Protein AF-A0A834LMM7-F1 (afdb_monomer_lite)

Secondary structure (DSSP, 8-state):
-------------PPPPPPP-SS-EEEEEEETTEEEEEETTS-EEEEETTTTEEEEEPPPTT--S-EEEEEEEETTTTEEEEEEEEE-TTT-EEEEEEEETTTTEEEEEEEEEES-GGGEEEEEE-TTS-EEEEETTTEEEEEETTTTEEEEPPPPTT-----------------------

pLDDT: mean 80.21, std 16.04, range [38.28, 95.44]

Structure (mmCIF, N/CA/C/O backbone):
data_AF-A0A834LMM7-F1
#
_entry.id   AF-A0A834LMM7-F1
#
loop_
_atom_site.group_PDB
_atom_site.id
_atom_site.type_symbol
_atom_site.label_atom_id
_atom_site.label_alt_id
_atom_site.label_comp_id
_atom_site.label_asym_id
_atom_site.label_entity_id
_atom_site.label_seq_id
_atom_site.pdbx_PDB_ins_code
_atom_site.Cartn_x
_atom_site.Cartn_y
_atom_site.Cartn_z
_atom_site.occupancy
_atom_site.B_iso_or_equiv
_atom_site.auth_seq_id
_atom_site.auth_comp_id
_atom_site.auth_asym_id
_atom_site.auth_atom_id
_atom_site.pdbx_PDB_model_num
ATOM 1 N N . MET A 1 1 ? -35.074 39.013 -12.210 1.00 39.84 1 MET A N 1
ATOM 2 C CA . MET A 1 1 ? -33.711 38.512 -11.941 1.00 39.84 1 MET A CA 1
ATOM 3 C C . MET A 1 1 ? -33.667 38.198 -10.454 1.00 39.84 1 MET A C 1
ATOM 5 O O . MET A 1 1 ? -33.622 39.129 -9.665 1.00 39.84 1 MET A O 1
ATOM 9 N N . TYR A 1 2 ? -33.862 36.936 -10.068 1.00 40.94 2 TYR A N 1
ATOM 10 C CA . TYR A 1 2 ? -33.846 36.527 -8.660 1.00 40.94 2 TYR A CA 1
ATOM 11 C C . TYR A 1 2 ? -32.436 36.031 -8.327 1.00 40.94 2 TYR A C 1
ATOM 13 O O . TYR A 1 2 ? -31.978 35.062 -8.929 1.00 40.94 2 TYR A O 1
ATOM 21 N N . SER A 1 3 ? -31.742 36.736 -7.430 1.00 46.81 3 SER A N 1
ATOM 22 C CA . SER A 1 3 ? -30.520 36.245 -6.786 1.00 46.81 3 SER A CA 1
ATOM 23 C C . SER A 1 3 ? -30.935 35.177 -5.784 1.00 46.81 3 SER A C 1
ATOM 25 O O . SER A 1 3 ? -31.739 35.458 -4.897 1.00 46.81 3 SER A O 1
ATOM 27 N N . VAL A 1 4 ? -30.449 33.949 -5.951 1.00 50.62 4 VAL A N 1
ATOM 28 C CA . VAL A 1 4 ? -30.522 32.943 -4.892 1.00 50.62 4 VAL A CA 1
ATOM 29 C C . VAL A 1 4 ? -29.265 33.135 -4.059 1.00 50.62 4 VAL A C 1
ATOM 31 O O . VAL A 1 4 ? -28.177 32.736 -4.473 1.00 50.62 4 VAL A O 1
ATOM 34 N N . ASP A 1 5 ? -29.412 33.791 -2.913 1.00 48.56 5 ASP A N 1
ATOM 35 C CA . ASP A 1 5 ? -28.312 33.982 -1.977 1.00 48.56 5 ASP A CA 1
ATOM 36 C C . ASP A 1 5 ? -27.988 32.632 -1.329 1.00 48.56 5 ASP A C 1
ATOM 38 O O . ASP A 1 5 ? -28.711 32.125 -0.471 1.00 48.56 5 ASP A O 1
ATOM 42 N N . TYR A 1 6 ? -26.904 32.007 -1.785 1.00 47.69 6 TYR A N 1
ATOM 43 C CA . TYR A 1 6 ? -26.379 30.788 -1.186 1.00 47.69 6 TYR A CA 1
ATOM 44 C C . TYR A 1 6 ? -25.724 31.142 0.156 1.00 47.69 6 TYR A C 1
ATOM 46 O O . TYR A 1 6 ? -24.563 31.549 0.209 1.00 47.69 6 TYR A O 1
ATOM 54 N N . GLN A 1 7 ? -26.469 31.016 1.254 1.00 50.31 7 GLN A N 1
ATOM 55 C CA . GLN A 1 7 ? -25.890 31.050 2.596 1.00 50.31 7 GLN A CA 1
ATOM 56 C C . GLN A 1 7 ? -25.217 29.703 2.871 1.00 50.31 7 GLN A C 1
ATOM 58 O O . GLN A 1 7 ? -25.883 28.672 2.974 1.00 50.31 7 GLN A O 1
ATOM 63 N N . ALA A 1 8 ? -23.885 29.702 2.975 1.00 56.91 8 ALA A N 1
ATOM 64 C CA . ALA A 1 8 ? -23.157 28.539 3.469 1.00 56.91 8 ALA A CA 1
ATOM 65 C C . ALA A 1 8 ? -23.643 28.224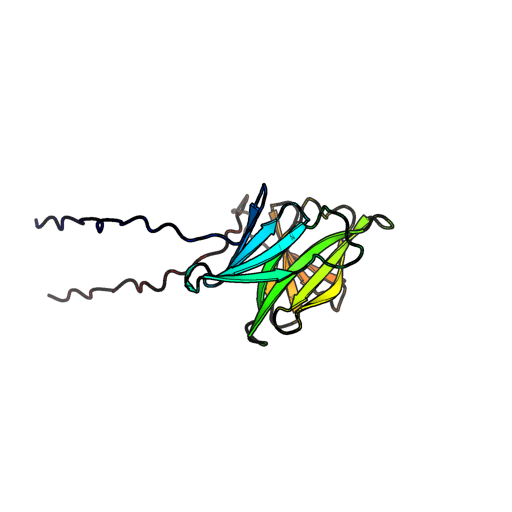 4.900 1.00 56.91 8 ALA A C 1
ATOM 67 O O . ALA A 1 8 ? -23.768 29.154 5.701 1.00 56.91 8 ALA A O 1
ATOM 68 N N . PRO A 1 9 ? -23.955 26.957 5.227 1.00 61.00 9 PRO A N 1
ATOM 69 C CA . PRO A 1 9 ? -24.418 26.604 6.560 1.00 61.00 9 PRO A CA 1
ATOM 70 C C . PRO A 1 9 ? -23.377 26.999 7.607 1.00 61.00 9 PRO A C 1
ATOM 72 O O . PRO A 1 9 ? -22.177 26.860 7.378 1.00 61.00 9 PRO A O 1
ATOM 75 N N . ASP A 1 10 ? -23.854 27.478 8.754 1.00 60.19 10 ASP A N 1
ATOM 76 C CA . ASP A 1 10 ? -23.026 27.854 9.898 1.00 60.19 10 ASP A CA 1
ATOM 77 C C . ASP A 1 10 ? -22.215 26.627 10.352 1.00 60.19 10 ASP A C 1
ATOM 79 O O . ASP A 1 10 ? -22.741 25.665 10.926 1.00 60.19 10 ASP A O 1
ATOM 83 N N . HIS A 1 11 ? -20.941 26.578 9.961 1.00 62.78 11 HIS A N 1
ATOM 84 C CA . HIS A 1 11 ? -20.100 25.406 10.153 1.00 62.78 11 HIS A CA 1
ATOM 85 C C . HIS A 1 11 ? -19.632 25.356 11.608 1.00 62.78 11 HIS A C 1
ATOM 87 O O . HIS A 1 11 ? -18.609 25.932 11.975 1.00 62.78 11 HIS A O 1
ATOM 93 N N . THR A 1 12 ? -20.361 24.622 12.447 1.00 67.19 12 THR A N 1
ATOM 94 C CA . THR A 1 12 ? -19.876 24.279 13.785 1.00 67.19 12 THR A CA 1
ATOM 95 C C . THR A 1 12 ? -18.694 23.311 13.668 1.00 67.19 12 THR A C 1
ATOM 97 O O . THR A 1 12 ? -18.822 22.168 13.224 1.00 67.19 12 THR A O 1
ATOM 100 N N . VAL A 1 13 ? -17.499 23.772 14.045 1.00 68.81 13 VAL A N 1
ATOM 101 C CA . VAL A 1 13 ? -16.292 22.936 14.080 1.00 68.81 13 VAL A CA 1
ATOM 102 C C . VAL A 1 13 ? -16.390 21.999 15.283 1.00 68.81 13 VAL A C 1
ATOM 104 O O . VAL A 1 13 ? -16.283 22.430 16.427 1.00 68.81 13 VAL A O 1
ATOM 107 N N . THR A 1 14 ? -16.604 20.706 15.033 1.00 70.44 14 THR A N 1
ATOM 108 C CA . THR A 1 14 ? -16.554 19.675 16.080 1.00 70.44 14 THR A CA 1
ATOM 109 C C . THR A 1 14 ? -15.188 18.996 16.057 1.00 70.44 14 THR A C 1
ATOM 111 O O . THR A 1 14 ? -14.839 18.336 15.078 1.00 70.44 14 THR A O 1
ATOM 114 N N . GLU A 1 15 ? -14.417 19.117 17.138 1.00 74.12 15 GLU A N 1
ATOM 115 C CA . GLU A 1 15 ? -13.146 18.400 17.273 1.00 74.12 15 GLU A CA 1
ATOM 116 C C . GLU A 1 15 ? -13.376 16.891 17.464 1.00 74.12 15 GLU A C 1
ATOM 118 O O . GLU A 1 15 ? -14.060 16.444 18.391 1.00 74.12 15 GLU A O 1
ATOM 123 N N . LEU A 1 16 ? -12.775 16.078 16.592 1.00 76.00 16 LEU A N 1
ATOM 124 C CA . LEU A 1 16 ? -12.744 14.625 16.737 1.00 76.00 16 LEU A CA 1
ATOM 125 C C . LEU A 1 16 ? -11.479 14.202 17.484 1.00 76.00 16 LEU A C 1
ATOM 127 O O . LEU A 1 16 ? -10.372 14.621 17.151 1.00 76.00 16 LEU A O 1
ATOM 131 N N . LYS A 1 17 ? -11.631 13.308 18.466 1.00 78.25 17 LYS A N 1
ATOM 132 C CA . LYS A 1 17 ? -10.485 12.717 19.166 1.00 78.25 17 LYS A CA 1
ATOM 133 C C . LYS A 1 17 ? -9.751 11.761 18.226 1.00 78.25 17 LYS A C 1
ATOM 135 O O . LYS A 1 17 ? -10.323 10.760 17.787 1.00 78.25 17 LYS A O 1
ATOM 140 N N . SER A 1 18 ? -8.494 12.069 17.928 1.00 76.12 18 SER A N 1
ATOM 141 C CA . SER A 1 18 ? -7.609 11.195 17.161 1.00 76.12 18 SER A CA 1
ATOM 142 C C . SER A 1 18 ? -7.169 9.976 17.990 1.00 76.12 18 SER A C 1
ATOM 144 O O . SER A 1 18 ? -7.239 9.997 19.226 1.00 76.12 18 SER A O 1
ATOM 146 N N . PRO A 1 19 ? -6.710 8.887 17.343 1.00 82.44 19 PRO A N 1
ATOM 147 C CA . PRO A 1 19 ? -6.098 7.770 18.051 1.00 82.44 19 PRO A CA 1
ATOM 148 C C . PRO A 1 19 ? -4.867 8.236 18.851 1.00 82.44 19 PRO A C 1
ATOM 150 O O . PRO A 1 19 ? -4.083 9.028 18.325 1.00 82.44 19 PRO A O 1
ATOM 153 N N . PRO A 1 20 ? -4.632 7.719 20.074 1.00 80.81 20 PRO A N 1
ATOM 154 C CA . PRO A 1 20 ? -3.492 8.127 20.891 1.00 80.81 20 PRO A CA 1
ATOM 155 C C . PRO A 1 20 ? -2.158 7.945 20.153 1.00 80.81 20 PRO A C 1
ATOM 157 O O . PRO A 1 20 ? -1.791 6.822 19.777 1.00 80.81 20 PRO A O 1
ATOM 160 N N . CYS A 1 21 ? -1.431 9.048 19.984 1.00 77.50 21 CYS A N 1
ATOM 161 C CA . CYS A 1 21 ? -0.095 9.128 19.397 1.00 77.50 21 CYS A CA 1
ATOM 162 C C . CYS A 1 21 ? 0.747 10.132 20.200 1.00 77.50 21 CYS A C 1
ATOM 164 O O . CYS A 1 21 ? 0.191 11.046 20.807 1.00 77.50 21 CYS A O 1
ATOM 166 N N . LYS A 1 22 ? 2.069 9.932 20.259 1.00 69.56 22 LYS A N 1
ATOM 167 C CA . LYS A 1 22 ? 2.962 10.750 21.091 1.00 69.56 22 LYS A CA 1
ATOM 168 C C . LYS A 1 22 ? 3.642 11.894 20.338 1.00 69.56 22 LYS A C 1
ATOM 170 O O . LYS A 1 22 ? 3.891 12.907 20.984 1.00 69.56 22 LYS A O 1
ATOM 175 N N . TYR A 1 23 ? 3.941 11.763 19.039 1.00 72.56 23 TYR A N 1
ATOM 176 C CA . TYR A 1 23 ? 4.700 12.798 18.325 1.00 72.56 23 TYR A CA 1
ATOM 177 C C . TYR A 1 23 ? 4.150 13.108 16.931 1.00 72.56 23 TYR A C 1
ATOM 179 O O . TYR A 1 23 ? 3.647 14.210 16.723 1.00 72.56 23 TYR A O 1
ATOM 187 N N . TYR A 1 24 ? 4.225 12.174 15.985 1.00 80.25 24 TYR A N 1
ATOM 188 C CA . TYR A 1 24 ? 3.905 12.425 14.586 1.00 80.25 24 TYR A CA 1
ATOM 189 C C . TYR A 1 24 ? 3.052 11.319 13.955 1.00 80.25 24 TYR A C 1
ATOM 191 O O . TYR A 1 24 ? 3.139 10.122 14.252 1.00 80.25 24 TYR A O 1
ATOM 199 N N . VAL A 1 25 ? 2.146 11.783 13.097 1.00 86.88 25 VAL A N 1
ATOM 200 C CA . VAL A 1 25 ? 1.167 10.973 12.386 1.00 86.88 25 VAL A CA 1
ATOM 201 C C . VAL A 1 25 ? 1.190 11.380 10.924 1.00 86.88 25 VAL A C 1
ATOM 203 O O . VAL A 1 25 ? 0.920 12.529 10.587 1.00 86.88 25 VAL A O 1
ATOM 206 N N . ASP A 1 26 ? 1.436 10.401 10.065 1.00 88.25 26 ASP A N 1
ATOM 207 C CA . ASP A 1 26 ? 1.255 10.522 8.628 1.00 88.25 26 ASP A CA 1
ATOM 208 C C . ASP A 1 26 ? -0.082 9.936 8.209 1.00 88.25 26 ASP A C 1
ATOM 210 O O . ASP A 1 26 ? -0.401 8.789 8.536 1.00 88.25 26 ASP A O 1
ATOM 214 N N . ILE A 1 27 ? -0.826 10.680 7.397 1.00 89.38 27 ILE A N 1
ATOM 215 C CA . ILE A 1 27 ? -1.956 10.122 6.660 1.00 89.38 27 ILE A CA 1
ATOM 216 C C . ILE A 1 27 ? -1.399 9.414 5.428 1.00 89.38 27 ILE A C 1
ATOM 218 O O . ILE A 1 27 ? -0.842 10.039 4.529 1.00 89.38 27 ILE A O 1
ATOM 222 N N . VAL A 1 28 ? -1.553 8.094 5.385 1.00 89.88 28 VAL A N 1
ATOM 223 C CA . VAL A 1 28 ? -1.116 7.272 4.248 1.00 89.88 28 VAL A CA 1
ATOM 224 C C . VAL A 1 28 ? -2.135 7.335 3.113 1.00 89.88 28 VAL A C 1
ATOM 226 O O . VAL A 1 28 ? -1.777 7.363 1.937 1.00 89.88 28 VAL A O 1
ATOM 229 N N . GLY A 1 29 ? -3.415 7.322 3.468 1.00 87.94 29 GLY A N 1
ATOM 230 C CA . GLY A 1 29 ? -4.524 7.333 2.528 1.00 87.94 29 GLY A CA 1
ATOM 231 C C . GLY A 1 29 ? -5.848 7.095 3.237 1.00 87.94 29 GLY A C 1
ATOM 232 O O . GLY A 1 29 ? -5.884 6.797 4.435 1.00 87.94 29 GLY A O 1
ATOM 233 N N . SER A 1 30 ? -6.935 7.214 2.490 1.00 88.88 30 SER A N 1
ATOM 234 C CA . SER A 1 30 ? -8.288 6.989 2.984 1.00 88.88 30 SER A CA 1
ATOM 235 C C . SER A 1 30 ? -9.110 6.178 1.988 1.00 88.88 30 SER A C 1
ATOM 237 O O . SER A 1 30 ? -8.822 6.151 0.793 1.00 88.88 30 SER A O 1
ATOM 239 N N . PHE A 1 31 ? -10.129 5.492 2.498 1.00 85.94 31 PHE A N 1
ATOM 240 C CA . PHE A 1 31 ? -11.119 4.785 1.696 1.00 85.94 31 PHE A CA 1
ATOM 241 C C . PHE A 1 31 ? -12.437 4.694 2.471 1.00 85.94 31 PHE A C 1
ATOM 243 O O . PHE A 1 31 ? -12.445 4.203 3.599 1.00 85.94 31 PHE A O 1
ATOM 250 N N . ASN A 1 32 ? -13.546 5.156 1.883 1.00 85.00 32 ASN A N 1
ATOM 251 C CA . ASN A 1 32 ? -14.893 5.123 2.477 1.00 85.00 32 ASN A CA 1
ATOM 252 C C . ASN A 1 32 ? -14.944 5.596 3.945 1.00 85.00 32 ASN A C 1
ATOM 254 O O . ASN A 1 32 ? -15.484 4.919 4.817 1.00 85.00 32 ASN A O 1
ATOM 258 N N . GLY A 1 33 ? -14.323 6.743 4.235 1.00 87.50 33 GLY A N 1
ATOM 259 C CA . GLY A 1 33 ? -14.281 7.323 5.583 1.00 87.50 33 GLY A CA 1
ATOM 260 C C . GLY A 1 33 ? -13.310 6.645 6.560 1.00 87.50 33 GLY A C 1
ATOM 261 O O . GLY A 1 33 ? -13.095 7.165 7.652 1.00 87.50 33 GLY A O 1
ATOM 262 N N . ILE A 1 34 ? -12.674 5.533 6.180 1.00 90.88 34 ILE A N 1
ATOM 263 C CA . ILE A 1 34 ? -11.557 4.949 6.926 1.00 90.88 34 ILE A CA 1
ATOM 264 C C . ILE A 1 34 ? -10.264 5.636 6.509 1.00 90.88 34 ILE A C 1
ATOM 266 O O . ILE A 1 34 ? -9.985 5.786 5.322 1.00 90.88 34 ILE A O 1
ATOM 270 N N . VAL A 1 35 ? -9.452 6.020 7.488 1.00 92.50 35 VAL A N 1
ATOM 271 C CA . VAL A 1 35 ? -8.146 6.647 7.295 1.00 92.50 35 VAL A CA 1
ATOM 272 C C . VAL A 1 35 ? -7.064 5.691 7.781 1.00 92.50 35 VAL A C 1
ATOM 274 O O . VAL A 1 35 ? -7.130 5.189 8.904 1.00 92.50 35 VAL A O 1
ATOM 277 N N . LEU A 1 36 ? -6.058 5.440 6.946 1.00 93.69 36 LEU A N 1
ATOM 278 C CA . LEU A 1 36 ? -4.849 4.736 7.352 1.00 93.69 36 LEU A CA 1
ATOM 279 C C . LEU A 1 36 ? -3.811 5.750 7.826 1.00 93.69 36 LEU A C 1
ATOM 281 O O . LEU A 1 36 ? -3.365 6.610 7.064 1.00 93.69 36 LEU A O 1
ATOM 285 N N . LEU A 1 37 ? -3.409 5.604 9.081 1.00 93.00 37 LEU A N 1
ATOM 286 C CA . LEU A 1 37 ? -2.399 6.423 9.729 1.00 93.00 37 LEU A CA 1
ATOM 287 C C . LEU A 1 37 ? -1.120 5.611 9.936 1.00 93.00 37 LEU A C 1
ATOM 289 O O . LEU A 1 37 ? -1.184 4.440 10.319 1.00 93.00 37 LEU A O 1
ATOM 293 N N . ARG A 1 38 ? 0.034 6.248 9.742 1.00 90.31 38 ARG A N 1
ATOM 294 C CA . ARG A 1 38 ? 1.348 5.747 10.163 1.00 90.31 38 ARG A CA 1
ATOM 295 C C . ARG A 1 38 ? 1.851 6.595 11.326 1.00 90.31 38 ARG A C 1
ATOM 297 O O . ARG A 1 38 ? 1.864 7.816 11.235 1.00 90.31 38 ARG A O 1
ATOM 304 N N . MET A 1 39 ? 2.253 5.932 12.402 1.00 87.69 39 MET A N 1
ATOM 305 C CA . MET A 1 39 ? 2.735 6.547 13.640 1.00 87.69 39 MET A CA 1
ATOM 306 C C . MET A 1 39 ? 4.265 6.433 13.754 1.00 87.69 39 MET A C 1
ATOM 308 O O . MET A 1 39 ? 4.890 5.631 13.056 1.00 87.69 39 MET A O 1
ATOM 312 N N . ASP A 1 40 ? 4.871 7.205 14.658 1.00 78.62 40 ASP A N 1
ATOM 313 C CA . ASP A 1 40 ? 6.335 7.302 14.854 1.00 78.62 40 ASP A CA 1
ATOM 314 C C . ASP A 1 40 ? 7.067 5.979 15.056 1.00 78.62 40 ASP A C 1
ATOM 316 O O . ASP A 1 40 ? 8.174 5.764 14.564 1.00 78.62 40 ASP A O 1
ATOM 320 N N . ASN A 1 41 ? 6.446 5.069 15.799 1.00 77.19 41 ASN A N 1
ATOM 321 C CA . ASN A 1 41 ? 6.957 3.730 16.077 1.00 77.19 41 ASN A C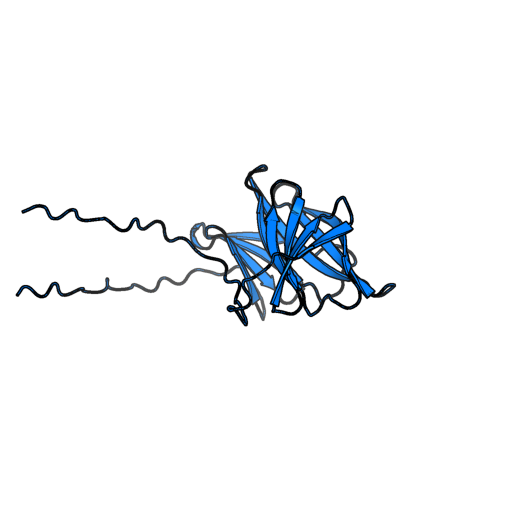A 1
ATOM 322 C C . ASN A 1 41 ? 6.832 2.784 14.865 1.00 77.19 41 ASN A C 1
ATOM 324 O O . ASN A 1 41 ? 7.010 1.578 15.021 1.00 77.19 41 ASN A O 1
ATOM 328 N N . ALA A 1 42 ? 6.513 3.316 13.679 1.00 81.88 42 ALA A N 1
ATOM 329 C CA . ALA A 1 42 ? 6.137 2.596 12.465 1.00 81.88 42 ALA A CA 1
ATOM 330 C C . ALA A 1 42 ? 4.851 1.759 12.590 1.00 81.88 42 ALA A C 1
ATOM 332 O O . ALA A 1 42 ? 4.517 1.018 11.663 1.00 81.88 42 ALA A O 1
ATOM 333 N N . GLU A 1 43 ? 4.118 1.885 13.701 1.00 88.88 43 GLU A N 1
ATOM 334 C CA . GLU A 1 43 ? 2.810 1.263 13.875 1.00 88.88 43 GLU A CA 1
ATOM 335 C C . GLU A 1 43 ? 1.803 1.901 12.922 1.00 88.88 43 GLU A C 1
ATOM 337 O O . GLU A 1 43 ? 1.855 3.094 12.604 1.00 88.88 43 GLU A O 1
ATOM 342 N N . LEU A 1 44 ? 0.877 1.077 12.458 1.00 92.31 44 LEU A N 1
ATOM 343 C CA . LEU A 1 44 ? -0.188 1.489 11.569 1.00 92.31 44 LEU A CA 1
ATOM 344 C C . LEU A 1 44 ? -1.505 1.481 12.320 1.00 92.31 44 LEU A C 1
ATOM 346 O O . LEU A 1 44 ? -1.715 0.700 13.248 1.00 92.31 44 LEU A O 1
ATOM 350 N N . CYS A 1 45 ? -2.410 2.350 11.899 1.00 93.44 45 CYS A N 1
ATOM 351 C CA . CYS A 1 45 ? -3.721 2.464 12.503 1.00 93.44 45 CYS A CA 1
ATOM 352 C C . CYS A 1 45 ? -4.782 2.671 11.428 1.00 93.44 45 CYS A C 1
ATOM 354 O O . CYS A 1 45 ? -4.709 3.626 10.658 1.00 93.44 45 CYS A O 1
ATOM 356 N N . LEU A 1 46 ? -5.775 1.783 11.390 1.00 94.12 46 LEU A N 1
ATOM 357 C CA . LEU A 1 46 ? -7.022 2.030 10.673 1.00 94.12 46 LEU A CA 1
ATOM 358 C C . LEU A 1 46 ? -7.944 2.803 11.608 1.00 94.12 46 LEU A C 1
ATOM 360 O O . LEU A 1 46 ? -8.326 2.289 12.661 1.00 94.12 46 LEU A O 1
ATOM 364 N N . TRP A 1 47 ? -8.290 4.027 11.233 1.00 94.31 47 TRP A N 1
ATOM 365 C CA . TRP A 1 47 ? -9.125 4.924 12.019 1.00 94.31 47 TRP A CA 1
ATOM 366 C C . TRP A 1 47 ? -10.421 5.235 11.274 1.00 94.31 47 TRP A C 1
ATOM 368 O O . TRP A 1 47 ? -10.391 5.645 10.119 1.00 94.31 47 TRP A O 1
ATOM 378 N N . ASN A 1 48 ? -11.556 5.047 11.945 1.00 93.25 48 ASN A N 1
ATOM 379 C CA . ASN A 1 48 ? -12.861 5.540 11.523 1.00 93.25 48 ASN A CA 1
ATOM 380 C C . ASN A 1 48 ? -13.219 6.760 12.394 1.00 93.25 48 ASN A C 1
ATOM 382 O O . ASN A 1 48 ? -13.641 6.572 13.544 1.00 93.25 48 ASN A O 1
ATOM 386 N N . PRO A 1 49 ? -13.059 7.996 11.886 1.00 90.44 49 PRO A N 1
ATOM 387 C CA . PRO A 1 49 ? -13.364 9.206 12.645 1.00 90.44 49 PRO A CA 1
ATOM 388 C C . PRO A 1 49 ? -14.846 9.296 13.032 1.00 90.44 49 PRO A C 1
ATOM 390 O O . PRO A 1 49 ? -15.160 9.651 14.167 1.00 90.44 49 PRO A O 1
ATOM 393 N N . SER A 1 50 ? -15.750 8.909 12.125 1.00 88.25 50 SER A N 1
ATOM 394 C CA . SER A 1 50 ? -17.205 8.974 12.317 1.00 88.25 50 SER A CA 1
ATOM 395 C C . SER A 1 50 ? -17.698 8.004 13.390 1.00 88.25 50 SER A C 1
ATOM 397 O O . SER A 1 50 ? -18.550 8.357 14.201 1.00 88.25 50 SER A O 1
ATOM 399 N N . ALA A 1 51 ? -17.130 6.796 13.435 1.00 89.44 51 ALA A N 1
ATOM 400 C CA . ALA A 1 51 ? -17.451 5.798 14.454 1.00 89.44 51 ALA A CA 1
ATOM 401 C C . ALA A 1 51 ? -16.634 5.968 15.746 1.00 89.44 51 ALA A C 1
ATOM 403 O O . ALA A 1 51 ? -16.884 5.260 16.718 1.00 89.44 51 ALA A O 1
ATOM 404 N N . LYS A 1 52 ? -15.641 6.871 15.769 1.00 88.62 52 LYS A N 1
ATOM 405 C CA . LYS A 1 52 ? -14.672 7.027 16.873 1.00 88.62 52 LYS A CA 1
ATOM 406 C C . LYS A 1 52 ? -13.961 5.712 17.225 1.00 88.62 52 LYS A C 1
ATOM 408 O O . LYS A 1 52 ? -13.594 5.476 18.373 1.00 88.62 52 LYS A O 1
ATOM 413 N N . MET A 1 53 ? -13.759 4.854 16.226 1.00 90.56 53 MET A N 1
ATOM 414 C CA . MET A 1 53 ? -13.125 3.546 16.377 1.00 90.56 53 MET A CA 1
ATOM 415 C C . MET A 1 53 ? -11.775 3.536 15.683 1.00 90.56 53 MET A C 1
ATOM 417 O O . MET A 1 53 ? -11.612 4.107 14.605 1.00 90.56 53 MET A O 1
ATOM 421 N N . TYR A 1 54 ? -10.811 2.843 16.273 1.00 92.50 54 TYR A N 1
ATOM 422 C CA . TYR A 1 54 ? -9.525 2.619 15.636 1.00 92.50 54 TYR A CA 1
ATOM 423 C C . TYR A 1 54 ? -8.971 1.237 15.959 1.00 92.50 54 TYR A C 1
ATOM 425 O O . TYR A 1 54 ? -9.275 0.653 16.999 1.00 92.50 54 TYR A O 1
ATOM 433 N N . ARG A 1 55 ? -8.129 0.724 15.062 1.00 91.81 55 ARG A N 1
ATOM 434 C CA . ARG A 1 55 ? -7.384 -0.521 15.249 1.00 91.81 55 ARG A CA 1
ATOM 435 C C . ARG A 1 55 ? -5.928 -0.306 14.867 1.00 91.81 55 ARG A C 1
ATOM 437 O O . ARG A 1 55 ? -5.638 0.032 13.721 1.00 91.81 55 ARG A O 1
ATOM 444 N N . LYS A 1 56 ? -5.035 -0.553 15.822 1.00 92.44 56 LYS A N 1
ATOM 445 C CA . LYS A 1 56 ? -3.585 -0.516 15.627 1.00 92.44 56 LYS A CA 1
ATOM 446 C C . LYS A 1 56 ? -3.045 -1.888 15.241 1.00 92.44 56 LYS A C 1
ATOM 448 O O . LYS A 1 56 ? -3.612 -2.904 15.639 1.00 92.44 56 LYS A O 1
ATOM 453 N N . PHE A 1 57 ? -1.974 -1.907 14.460 1.00 92.62 57 PHE A N 1
ATOM 454 C CA . PHE A 1 57 ? -1.275 -3.121 14.060 1.00 92.62 57 PHE A CA 1
ATOM 455 C C . PHE A 1 57 ? 0.171 -2.807 13.676 1.00 92.62 57 PHE A C 1
ATOM 457 O O . PHE A 1 57 ? 0.500 -1.717 13.201 1.00 92.62 57 PHE A O 1
ATOM 464 N N . SER A 1 58 ? 1.045 -3.783 13.892 1.00 92.06 58 SER A N 1
ATOM 465 C CA . SER A 1 58 ? 2.464 -3.668 13.573 1.00 92.06 58 SER A CA 1
ATOM 466 C C . SER A 1 58 ? 2.706 -3.754 12.060 1.00 92.06 58 SER A C 1
ATOM 468 O O . SER A 1 58 ? 1.905 -4.360 11.341 1.00 92.06 58 SER A O 1
ATOM 470 N N . PRO A 1 59 ? 3.805 -3.171 11.555 1.00 90.56 59 PRO A N 1
ATOM 471 C CA . PRO A 1 59 ? 4.258 -3.387 10.181 1.00 90.56 59 PRO A CA 1
ATOM 472 C C . PRO A 1 59 ? 4.639 -4.866 9.943 1.00 90.56 59 PRO A C 1
ATOM 474 O O . PRO A 1 59 ? 4.721 -5.635 10.905 1.00 90.56 59 PRO A O 1
ATOM 477 N N . PRO A 1 60 ? 4.879 -5.294 8.687 1.00 88.25 60 PRO A N 1
ATOM 478 C CA . PRO A 1 60 ? 5.322 -6.660 8.418 1.00 88.25 60 PRO A CA 1
ATOM 479 C C . PRO A 1 60 ? 6.625 -6.987 9.168 1.00 88.25 60 PRO A C 1
ATOM 481 O O . PRO A 1 60 ? 7.530 -6.153 9.249 1.00 88.25 60 PRO A O 1
ATOM 484 N N . GLU A 1 61 ? 6.736 -8.208 9.697 1.00 84.19 61 GLU A N 1
ATOM 485 C CA . GLU A 1 61 ? 7.929 -8.651 10.427 1.00 84.19 61 GLU A CA 1
ATOM 486 C C . GLU A 1 61 ? 9.195 -8.600 9.562 1.00 84.19 61 GLU A C 1
ATOM 488 O O . GLU A 1 61 ? 9.170 -8.866 8.359 1.00 84.19 61 GLU A O 1
ATOM 493 N N . GLY A 1 62 ? 10.327 -8.260 10.184 1.00 76.00 62 GLY A N 1
ATOM 494 C CA . GLY A 1 62 ? 11.629 -8.215 9.509 1.00 76.00 62 GLY A CA 1
ATOM 495 C C . 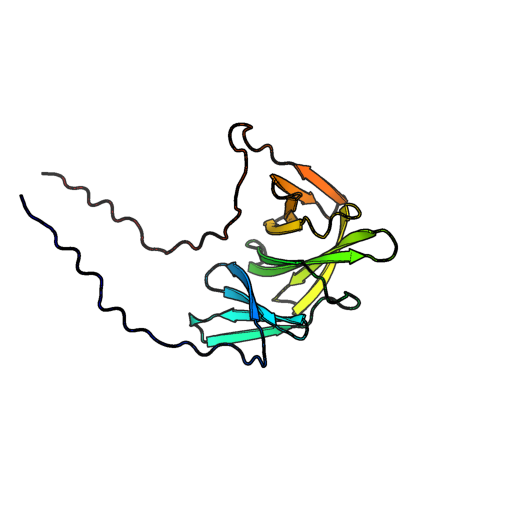GLY A 1 62 ? 11.786 -7.079 8.491 1.00 76.00 62 GLY A C 1
ATOM 496 O O . GLY A 1 62 ? 12.793 -7.028 7.781 1.00 76.00 62 GLY A O 1
ATOM 497 N N . VAL A 1 63 ? 10.824 -6.156 8.409 1.00 72.75 63 VAL A N 1
ATOM 498 C CA . VAL A 1 63 ? 10.879 -5.007 7.505 1.00 72.75 63 VAL A CA 1
ATOM 499 C C . VAL A 1 63 ? 11.430 -3.769 8.232 1.00 72.75 63 VAL A C 1
ATOM 501 O O . VAL A 1 63 ? 10.957 -3.387 9.298 1.00 72.75 63 VAL A O 1
ATOM 504 N N . ASN A 1 64 ? 12.459 -3.136 7.652 1.00 65.69 64 ASN A N 1
ATOM 505 C CA . ASN A 1 64 ? 13.062 -1.893 8.159 1.00 65.69 64 ASN A CA 1
ATOM 506 C C . ASN A 1 64 ? 12.070 -0.706 8.083 1.00 65.69 64 ASN A C 1
ATOM 508 O O . ASN A 1 64 ? 11.095 -0.739 7.340 1.00 65.69 64 ASN A O 1
ATOM 512 N N . ARG A 1 65 ? 12.374 0.392 8.787 1.00 65.88 65 ARG A N 1
ATOM 513 C CA . ARG A 1 65 ? 11.591 1.633 8.951 1.00 65.88 65 ARG A CA 1
ATOM 514 C C . ARG A 1 65 ? 11.095 2.295 7.656 1.00 65.88 65 ARG A C 1
ATOM 516 O O . ARG A 1 65 ? 10.189 3.121 7.716 1.00 65.88 65 ARG A O 1
ATOM 523 N N . SER A 1 66 ? 11.662 1.968 6.493 1.00 80.38 66 SER A N 1
ATOM 524 C CA . SER A 1 66 ? 11.266 2.563 5.212 1.00 80.38 66 SER A CA 1
ATOM 525 C C . SER A 1 66 ? 10.325 1.637 4.444 1.00 80.38 66 SER A C 1
ATOM 527 O O . SER A 1 66 ? 10.750 0.802 3.644 1.00 80.38 66 SER A O 1
ATOM 529 N N . VAL A 1 67 ? 9.029 1.802 4.709 1.00 87.38 67 VAL A N 1
ATOM 530 C CA . VAL A 1 67 ? 7.937 1.112 4.011 1.00 87.38 67 VAL A CA 1
ATOM 531 C C . VAL A 1 67 ? 7.008 2.154 3.402 1.00 87.38 67 VAL A C 1
ATOM 533 O O . VAL A 1 67 ? 6.665 3.150 4.048 1.00 87.38 67 VAL A O 1
ATOM 536 N N . LYS A 1 68 ? 6.610 1.935 2.149 1.00 89.50 68 LYS A N 1
ATOM 537 C CA . LYS A 1 68 ? 5.543 2.691 1.487 1.00 89.50 68 LYS A CA 1
ATOM 538 C C . LYS A 1 68 ? 4.256 1.902 1.628 1.00 89.50 68 LYS A C 1
ATOM 540 O O . LYS A 1 68 ? 4.236 0.709 1.335 1.00 89.50 68 LYS A O 1
ATOM 545 N N . TYR A 1 69 ? 3.204 2.571 2.072 1.00 91.75 69 TYR A N 1
ATOM 546 C CA . TYR A 1 69 ? 1.913 1.949 2.313 1.00 91.75 69 TYR A CA 1
ATOM 547 C C . TYR A 1 69 ? 0.853 2.502 1.364 1.00 91.75 69 TYR A C 1
ATOM 549 O O . TYR A 1 69 ? 0.971 3.629 0.884 1.00 91.75 69 TYR A O 1
ATOM 557 N N . GLY A 1 70 ? -0.188 1.712 1.128 1.00 91.19 70 GLY A N 1
ATOM 558 C CA . GLY A 1 70 ? -1.438 2.157 0.524 1.00 91.19 70 GLY A CA 1
ATOM 559 C C . GLY A 1 70 ? -2.616 1.423 1.152 1.00 91.19 70 GLY A C 1
ATOM 560 O O . GLY A 1 70 ? -2.514 0.229 1.448 1.00 91.19 70 GLY A O 1
ATOM 561 N N . LEU A 1 71 ? -3.712 2.147 1.375 1.00 92.38 71 LEU A N 1
ATOM 562 C CA . LEU A 1 71 ? -4.978 1.591 1.845 1.00 92.38 71 LEU A CA 1
ATOM 563 C C . LEU A 1 71 ? -5.837 1.196 0.646 1.00 92.38 71 LEU A C 1
ATOM 565 O O . LEU A 1 71 ? -5.964 1.956 -0.312 1.00 92.38 71 LEU A O 1
ATOM 569 N N . CYS A 1 72 ? -6.435 0.013 0.706 1.00 89.44 72 CYS A N 1
ATOM 570 C CA . CYS A 1 72 ? -7.328 -0.491 -0.325 1.00 89.44 72 CYS A CA 1
ATOM 571 C C . CYS A 1 72 ? -8.500 -1.241 0.316 1.00 89.44 72 CYS A C 1
ATOM 573 O O . CYS A 1 72 ? -8.374 -1.798 1.406 1.00 89.44 72 CYS A O 1
ATOM 575 N N . HIS A 1 73 ? -9.624 -1.318 -0.387 1.00 87.25 73 HIS A N 1
ATOM 576 C CA . HIS A 1 73 ? -10.724 -2.217 -0.042 1.00 87.25 73 HIS A CA 1
ATOM 577 C C . HIS A 1 73 ? -10.835 -3.300 -1.105 1.00 87.25 73 HIS A C 1
ATOM 579 O O . HIS A 1 73 ? -10.881 -3.017 -2.303 1.00 87.25 73 HIS A O 1
ATOM 585 N N . ASP A 1 74 ? -10.842 -4.550 -0.661 1.00 85.94 74 ASP A N 1
ATOM 586 C CA . ASP A 1 74 ? -11.153 -5.680 -1.517 1.00 85.94 74 ASP A CA 1
ATOM 587 C C . ASP A 1 74 ? -12.655 -5.944 -1.462 1.00 85.94 74 ASP A C 1
ATOM 589 O O . ASP A 1 74 ? -13.149 -6.593 -0.541 1.00 85.94 74 ASP A O 1
ATOM 593 N N . SER A 1 75 ? -13.366 -5.448 -2.473 1.00 81.56 75 SER A N 1
ATOM 594 C CA . SER A 1 75 ? -14.817 -5.625 -2.613 1.00 81.56 75 SER A CA 1
ATOM 595 C C . SER A 1 75 ? -15.276 -7.083 -2.713 1.00 81.56 75 SER A C 1
ATOM 597 O O . SER A 1 75 ? -16.446 -7.347 -2.463 1.00 81.56 75 SER A O 1
ATOM 599 N N . VAL A 1 76 ? -14.401 -8.035 -3.070 1.00 84.81 76 VAL A N 1
ATOM 600 C CA . VAL A 1 76 ? -14.783 -9.457 -3.161 1.00 84.81 76 VAL A CA 1
ATOM 601 C C . VAL A 1 76 ? -14.824 -10.089 -1.782 1.00 84.81 76 VAL A C 1
ATOM 603 O O . VAL A 1 76 ? -15.785 -10.772 -1.443 1.00 84.81 76 VAL A O 1
ATOM 606 N N . SER A 1 77 ? -13.780 -9.868 -0.982 1.00 86.25 77 SER A N 1
ATOM 607 C CA . SER A 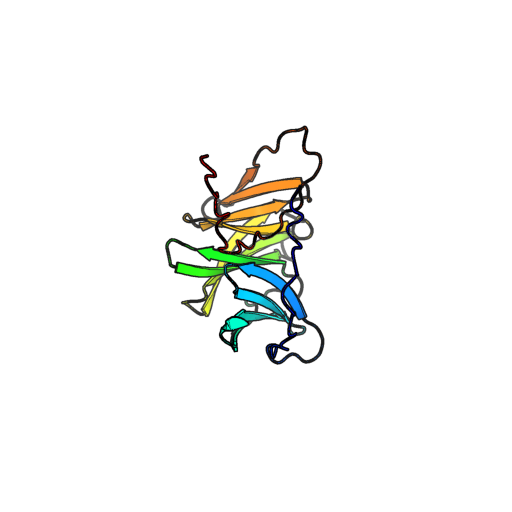1 77 ? -13.724 -10.386 0.386 1.00 86.25 77 SER A CA 1
ATOM 608 C C . SER A 1 77 ? -14.377 -9.459 1.407 1.00 86.25 77 SER A C 1
ATOM 610 O O . SER A 1 77 ? -14.410 -9.813 2.584 1.00 86.25 77 SER A O 1
ATOM 612 N N . ASP A 1 78 ? -14.825 -8.277 0.982 1.00 88.44 78 ASP A N 1
ATOM 613 C CA . ASP A 1 78 ? -15.241 -7.157 1.826 1.00 8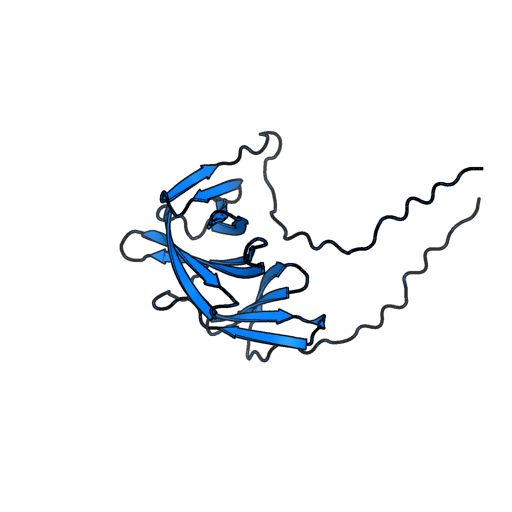8.44 78 ASP A CA 1
ATOM 614 C C . ASP A 1 78 ? -14.248 -6.913 2.974 1.00 88.44 78 ASP A C 1
ATOM 616 O O . ASP A 1 78 ? -14.573 -7.029 4.154 1.00 88.44 78 ASP A O 1
ATOM 620 N N . ASP A 1 79 ? -12.976 -6.719 2.626 1.00 90.88 79 ASP A N 1
ATOM 621 C CA . ASP A 1 79 ? -11.890 -6.581 3.601 1.00 90.88 79 ASP A CA 1
ATOM 622 C C . ASP A 1 79 ? -11.043 -5.352 3.293 1.00 90.88 79 ASP A C 1
ATOM 624 O O . ASP A 1 79 ? -10.645 -5.121 2.147 1.00 90.88 79 ASP A O 1
ATOM 628 N N . PHE A 1 80 ? -10.721 -4.583 4.330 1.00 90.75 80 PHE A N 1
ATOM 629 C CA . PHE A 1 80 ? -9.694 -3.562 4.217 1.00 90.75 80 PHE A CA 1
ATOM 630 C C . PHE A 1 80 ? -8.330 -4.234 4.146 1.00 90.75 80 PHE A C 1
ATOM 632 O O . PHE A 1 80 ? -7.943 -5.024 5.012 1.00 90.75 80 PHE A O 1
ATOM 639 N N . LYS A 1 81 ? -7.584 -3.887 3.105 1.00 92.81 81 LYS A N 1
ATOM 640 C CA . LYS A 1 81 ? -6.230 -4.364 2.878 1.00 92.81 81 LYS A CA 1
ATOM 641 C C . LYS A 1 81 ? -5.264 -3.200 2.915 1.00 92.81 81 LYS A C 1
ATOM 643 O O . LYS A 1 81 ? -5.546 -2.119 2.402 1.00 92.81 81 LYS A O 1
ATOM 648 N N . VAL A 1 82 ? -4.099 -3.438 3.500 1.00 94.62 82 VAL A N 1
ATOM 649 C CA . VAL A 1 82 ? -2.989 -2.485 3.439 1.00 94.62 82 VAL A CA 1
ATOM 650 C C . VAL A 1 82 ? -1.870 -3.128 2.655 1.00 94.62 82 VAL A C 1
ATOM 652 O O . VAL A 1 82 ? -1.371 -4.185 3.032 1.00 94.62 82 VAL A O 1
ATOM 655 N N . VAL A 1 83 ? -1.480 -2.502 1.552 1.00 94.69 83 VAL A N 1
ATOM 656 C CA . VAL A 1 83 ? -0.315 -2.940 0.790 1.00 94.69 83 VAL A CA 1
ATOM 657 C C . VAL A 1 83 ? 0.900 -2.215 1.342 1.00 94.69 83 VAL A C 1
ATOM 659 O O . VAL A 1 83 ? 0.906 -0.990 1.413 1.00 94.69 83 VAL A O 1
ATOM 662 N N . GLY A 1 84 ? 1.921 -2.968 1.734 1.00 93.31 84 GLY A N 1
ATOM 663 C CA . GLY A 1 84 ? 3.216 -2.455 2.161 1.00 93.31 84 GLY A CA 1
ATOM 664 C C . GLY A 1 84 ? 4.290 -2.860 1.164 1.00 93.31 84 GLY A C 1
ATOM 665 O O . GLY A 1 84 ? 4.411 -4.035 0.825 1.00 93.31 84 GLY A O 1
ATOM 666 N N . VAL A 1 85 ? 5.084 -1.905 0.698 1.00 92.56 85 VAL A N 1
ATOM 667 C CA . VAL A 1 85 ? 6.244 -2.159 -0.159 1.00 92.56 85 VAL A CA 1
ATOM 668 C C . VAL A 1 85 ? 7.491 -1.723 0.591 1.00 92.56 85 VAL A C 1
ATOM 670 O O . VAL A 1 85 ? 7.487 -0.646 1.178 1.00 92.56 85 VAL A O 1
ATOM 673 N N . ASN A 1 86 ? 8.552 -2.525 0.585 1.00 91.38 86 ASN A N 1
ATOM 674 C CA . ASN A 1 86 ? 9.835 -2.156 1.188 1.00 91.38 86 ASN A CA 1
ATOM 675 C C . ASN A 1 86 ? 11.012 -2.654 0.351 1.00 91.38 86 ASN A C 1
ATOM 677 O O . ASN A 1 86 ? 10.925 -3.692 -0.301 1.00 91.38 86 ASN A O 1
ATOM 681 N N . SER A 1 87 ? 12.137 -1.942 0.403 1.00 89.44 87 SER A N 1
ATOM 682 C CA . SER A 1 87 ? 13.373 -2.405 -0.234 1.00 89.44 87 SER A CA 1
ATOM 683 C C . SER A 1 87 ? 13.972 -3.591 0.528 1.00 89.44 87 SER A C 1
ATOM 685 O O . SER A 1 87 ? 14.045 -3.577 1.761 1.00 89.44 87 SER A O 1
ATOM 687 N N . ARG A 1 88 ? 14.418 -4.615 -0.202 1.00 87.38 88 ARG A N 1
ATOM 688 C CA . ARG A 1 88 ? 15.189 -5.743 0.319 1.00 87.38 88 ARG A CA 1
ATOM 689 C C . ARG A 1 88 ? 16.675 -5.441 0.191 1.00 87.38 88 ARG A C 1
ATOM 691 O O . ARG A 1 88 ? 17.181 -5.210 -0.903 1.00 87.38 88 ARG A O 1
ATOM 698 N N . LEU A 1 89 ? 17.382 -5.490 1.318 1.00 82.62 89 LEU A N 1
ATOM 699 C CA . LEU A 1 89 ? 18.804 -5.144 1.376 1.00 82.62 89 LEU A CA 1
ATOM 700 C C . LEU A 1 89 ? 19.689 -6.099 0.562 1.00 82.62 89 LEU A C 1
ATOM 702 O O . LEU A 1 89 ? 20.712 -5.680 0.038 1.00 82.62 89 LEU A O 1
ATOM 706 N N . ASN A 1 90 ? 19.299 -7.371 0.443 1.00 85.56 90 ASN A N 1
ATOM 707 C CA . ASN A 1 90 ? 20.146 -8.402 -0.153 1.00 85.56 90 ASN A CA 1
ATOM 708 C C . ASN A 1 90 ? 20.193 -8.379 -1.688 1.00 85.56 90 ASN A C 1
ATOM 710 O O . ASN A 1 90 ? 21.224 -8.715 -2.258 1.00 85.56 90 ASN A O 1
ATOM 714 N N . ASP A 1 91 ? 19.101 -8.021 -2.367 1.00 87.75 91 ASP A N 1
ATOM 715 C CA . ASP A 1 91 ? 19.031 -8.045 -3.837 1.00 87.75 91 ASP A CA 1
ATOM 716 C C . ASP A 1 91 ? 18.457 -6.766 -4.465 1.00 87.75 91 ASP A C 1
ATOM 718 O O . ASP A 1 91 ? 18.259 -6.710 -5.685 1.00 87.75 91 ASP A O 1
ATOM 722 N N . GLY A 1 92 ? 18.182 -5.752 -3.640 1.00 86.06 92 GLY A N 1
ATOM 723 C CA . GLY A 1 92 ? 17.615 -4.473 -4.049 1.00 86.06 92 GLY A CA 1
ATOM 724 C C . GLY A 1 92 ? 16.168 -4.552 -4.531 1.00 86.06 92 GLY A C 1
ATOM 725 O O . GLY A 1 92 ? 15.641 -3.537 -4.988 1.00 86.06 92 GLY A O 1
ATOM 726 N N . ARG A 1 93 ? 15.511 -5.721 -4.487 1.00 90.38 93 ARG A N 1
ATOM 727 C CA . ARG A 1 93 ? 14.118 -5.847 -4.932 1.00 90.38 93 ARG A CA 1
ATOM 728 C C . ARG A 1 93 ? 13.163 -5.204 -3.942 1.00 90.38 93 ARG A C 1
ATOM 730 O O . ARG A 1 93 ? 13.448 -5.139 -2.750 1.00 90.38 93 ARG A O 1
ATOM 737 N N . SER A 1 94 ? 11.997 -4.777 -4.414 1.00 91.56 94 SER A N 1
ATOM 738 C CA . SER A 1 94 ? 10.957 -4.266 -3.517 1.00 91.56 94 SER A CA 1
ATOM 739 C C . SER A 1 94 ? 10.038 -5.414 -3.098 1.00 91.56 94 SER A C 1
ATOM 741 O O . SER A 1 94 ? 9.276 -5.913 -3.919 1.00 91.56 94 SER A O 1
ATOM 743 N N . ALA A 1 95 ? 10.091 -5.861 -1.846 1.00 92.44 95 ALA A N 1
ATOM 744 C CA . ALA A 1 95 ? 9.140 -6.850 -1.345 1.00 92.44 95 ALA A CA 1
ATOM 745 C C . ALA A 1 95 ? 7.752 -6.220 -1.213 1.00 92.44 95 ALA A C 1
ATOM 747 O O . ALA A 1 95 ? 7.620 -5.124 -0.669 1.00 92.44 95 ALA A O 1
ATOM 748 N N . VAL A 1 96 ? 6.726 -6.930 -1.680 1.00 93.50 96 VAL A N 1
ATOM 749 C CA . VAL A 1 96 ? 5.328 -6.502 -1.591 1.00 93.50 96 VAL A CA 1
ATOM 750 C C . VAL A 1 96 ? 4.598 -7.384 -0.581 1.00 93.50 96 VAL A C 1
ATOM 752 O O . VAL A 1 96 ? 4.566 -8.611 -0.710 1.00 93.50 96 VAL A O 1
ATOM 755 N N . HIS A 1 97 ? 3.991 -6.748 0.414 1.00 94.50 97 HIS A N 1
ATOM 756 C CA . HIS A 1 97 ? 3.228 -7.357 1.495 1.00 94.50 97 HIS A CA 1
ATOM 757 C C . HIS A 1 97 ? 1.790 -6.852 1.478 1.00 94.50 97 HIS A C 1
ATOM 759 O O . HIS A 1 97 ? 1.527 -5.714 1.094 1.00 94.50 97 HIS A O 1
ATOM 765 N N . VAL A 1 98 ? 0.863 -7.691 1.927 1.00 95.00 98 VAL A N 1
ATOM 766 C CA . VAL A 1 98 ? -0.549 -7.346 2.087 1.00 95.00 98 VAL A CA 1
ATOM 767 C C . VAL A 1 98 ? -0.984 -7.714 3.493 1.00 95.00 98 VAL A C 1
ATOM 769 O O . VAL A 1 98 ? -0.882 -8.872 3.893 1.00 95.00 98 VAL A O 1
ATOM 772 N N . PHE A 1 99 ? -1.465 -6.722 4.228 1.00 95.00 99 PHE A N 1
ATOM 773 C CA . PHE A 1 99 ? -2.223 -6.906 5.452 1.00 95.00 99 PHE A CA 1
ATOM 774 C C . PHE A 1 99 ? -3.688 -7.124 5.108 1.00 95.00 99 PHE A C 1
ATOM 776 O O . PHE A 1 99 ? -4.214 -6.467 4.208 1.00 95.00 99 PHE A O 1
ATOM 783 N N . THR A 1 100 ? -4.349 -7.999 5.852 1.00 93.94 100 THR A N 1
ATOM 784 C CA . THR A 1 100 ? -5.794 -8.237 5.755 1.00 93.94 100 THR A CA 1
ATOM 785 C C . THR A 1 100 ? -6.434 -7.917 7.095 1.00 93.94 100 THR A C 1
ATOM 787 O O . THR A 1 100 ? -6.024 -8.464 8.121 1.00 93.94 100 THR A O 1
ATOM 790 N N . SER A 1 101 ? -7.407 -7.004 7.125 1.00 92.56 101 SER A N 1
ATOM 791 C CA . SER A 1 101 ? -7.974 -6.532 8.392 1.00 92.56 101 SER A CA 1
ATOM 792 C C . SER A 1 101 ? -8.775 -7.620 9.108 1.00 92.56 101 SER A C 1
ATOM 794 O O . SER A 1 101 ? -8.747 -7.695 10.339 1.00 92.56 101 SER A O 1
ATOM 796 N N . LYS A 1 102 ? -9.415 -8.524 8.356 1.00 92.88 102 LYS A N 1
ATOM 797 C CA . LYS A 1 102 ? -10.147 -9.672 8.911 1.00 92.88 102 LYS A CA 1
ATOM 798 C C . LYS A 1 102 ? -9.234 -10.680 9.610 1.00 92.88 102 LYS A C 1
ATOM 800 O O . LYS A 1 102 ? -9.557 -11.111 10.711 1.00 92.88 102 LYS A O 1
ATOM 805 N N . LEU A 1 103 ? -8.090 -11.023 9.013 1.00 93.56 103 LEU A N 1
ATOM 806 C CA . LEU A 1 103 ? -7.141 -11.982 9.604 1.00 93.56 103 LEU A CA 1
ATOM 807 C C . LEU A 1 103 ? -6.116 -11.318 10.526 1.00 93.56 103 LEU A C 1
ATOM 809 O O . LEU A 1 103 ? -5.363 -12.017 11.196 1.00 93.56 103 LEU A O 1
ATOM 813 N N . SER A 1 104 ? -6.051 -9.985 10.528 1.00 92.88 1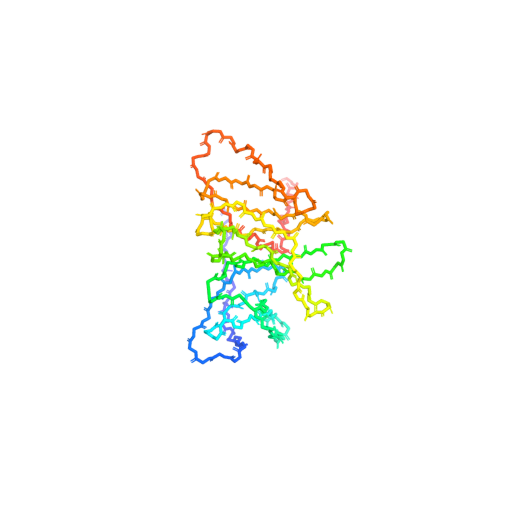04 SER A N 1
ATOM 814 C CA . SER A 1 104 ? -5.077 -9.192 11.283 1.00 92.88 104 SER A CA 1
ATOM 815 C C . SER A 1 104 ? -3.634 -9.669 11.091 1.00 92.88 104 SER A C 1
ATOM 817 O O . SER A 1 104 ? -2.846 -9.708 12.031 1.00 92.88 104 SER A O 1
ATOM 819 N N . SER A 1 105 ? -3.286 -10.045 9.860 1.00 94.31 105 SER A N 1
ATOM 820 C CA . SER A 1 105 ? -1.977 -10.605 9.531 1.00 94.31 105 SER A CA 1
ATOM 821 C C . SER A 1 105 ? -1.448 -10.084 8.203 1.00 94.31 105 SER A C 1
ATOM 823 O O . SER A 1 105 ? -2.205 -9.720 7.294 1.00 94.31 105 SER A O 1
ATOM 825 N N . TRP A 1 106 ? -0.119 -10.054 8.113 1.00 95.44 106 TRP A N 1
ATOM 826 C CA . TRP A 1 106 ? 0.625 -9.729 6.907 1.00 95.44 106 TRP A CA 1
ATOM 827 C C . TRP A 1 106 ? 0.983 -10.988 6.132 1.00 95.44 106 TRP A C 1
ATOM 829 O O . TRP A 1 106 ? 1.397 -11.995 6.701 1.00 95.44 106 TRP A O 1
ATOM 839 N N . LYS A 1 107 ? 0.915 -10.894 4.807 1.00 94.44 107 LYS A N 1
ATOM 840 C CA . LYS A 1 107 ? 1.436 -11.909 3.898 1.00 94.44 107 LYS A CA 1
ATOM 841 C C . LYS A 1 107 ? 2.284 -11.257 2.821 1.00 94.44 107 LYS A C 1
ATOM 843 O O . LYS A 1 107 ? 1.843 -10.321 2.157 1.00 94.44 107 LYS A O 1
ATOM 848 N N . ARG A 1 108 ? 3.489 -11.779 2.601 1.00 93.56 108 ARG A N 1
ATOM 849 C CA . ARG A 1 108 ? 4.295 -11.415 1.433 1.00 93.56 108 ARG A CA 1
ATOM 850 C C . ARG A 1 108 ? 3.687 -12.038 0.180 1.00 93.56 108 ARG A C 1
ATOM 852 O O . ARG A 1 108 ? 3.460 -13.246 0.145 1.00 93.56 108 ARG A O 1
ATOM 859 N N . ILE A 1 109 ? 3.427 -11.218 -0.834 1.00 93.81 109 ILE A N 1
ATOM 860 C CA . ILE A 1 109 ? 2.780 -11.650 -2.081 1.00 93.81 109 ILE A CA 1
ATOM 861 C C . ILE A 1 109 ? 3.738 -11.699 -3.275 1.00 93.81 109 ILE A C 1
ATOM 863 O O . ILE A 1 109 ? 3.443 -12.404 -4.231 1.00 93.81 109 ILE A O 1
ATOM 867 N N . GLY A 1 110 ? 4.891 -11.023 -3.221 1.00 93.12 110 GLY A N 1
ATOM 868 C CA . GLY A 1 110 ? 5.906 -11.112 -4.276 1.00 93.12 110 GLY A CA 1
ATOM 869 C C . GLY A 1 110 ? 6.996 -10.040 -4.190 1.00 93.12 110 GLY A C 1
ATOM 870 O O . GLY A 1 110 ? 7.145 -9.382 -3.157 1.00 93.12 110 GLY A O 1
ATOM 871 N N . ASP A 1 111 ? 7.767 -9.889 -5.270 1.00 92.44 111 ASP A N 1
ATOM 872 C CA . ASP A 1 111 ? 8.841 -8.900 -5.423 1.00 92.44 111 ASP A CA 1
ATOM 873 C C . ASP A 1 111 ? 8.637 -8.013 -6.660 1.00 92.44 111 ASP A C 1
ATOM 875 O O . ASP A 1 111 ? 8.524 -8.498 -7.786 1.00 92.44 111 ASP A O 1
ATOM 879 N N . PHE A 1 112 ? 8.717 -6.700 -6.486 1.00 90.38 112 PHE A N 1
ATOM 880 C CA . PHE A 1 112 ? 8.607 -5.722 -7.558 1.00 90.38 112 PHE A CA 1
ATOM 881 C C . PHE A 1 112 ? 9.932 -4.999 -7.821 1.00 90.38 112 PHE A C 1
ATOM 883 O O . PHE A 1 112 ? 10.483 -4.345 -6.930 1.00 90.38 112 PHE A O 1
ATOM 890 N N . GLY A 1 113 ? 10.392 -5.073 -9.074 1.00 87.56 113 GLY A N 1
ATOM 891 C CA . GLY A 1 113 ? 11.540 -4.328 -9.602 1.00 87.56 113 GLY A CA 1
ATOM 892 C C . GLY A 1 113 ? 12.830 -4.477 -8.786 1.00 87.56 113 GLY A C 1
ATOM 893 O O . GLY A 1 113 ? 12.917 -5.285 -7.864 1.00 87.56 113 GLY A O 1
ATOM 894 N N . LYS A 1 114 ? 13.862 -3.712 -9.144 1.00 88.44 114 LYS A N 1
ATOM 895 C CA . LYS A 1 114 ? 15.105 -3.570 -8.372 1.00 88.44 114 LYS A CA 1
ATOM 896 C C . LYS A 1 114 ? 15.430 -2.091 -8.233 1.00 88.44 114 LYS A C 1
ATOM 898 O O . LYS A 1 114 ? 15.254 -1.347 -9.191 1.00 88.44 114 LYS A O 1
ATOM 903 N N . PHE A 1 115 ? 15.887 -1.686 -7.051 1.00 84.12 115 PHE A N 1
ATOM 904 C CA . PHE A 1 115 ? 16.298 -0.317 -6.719 1.00 84.12 115 PHE A CA 1
ATOM 905 C C . PHE A 1 115 ? 15.227 0.747 -7.022 1.00 84.12 115 PHE A C 1
ATOM 907 O O . PHE A 1 115 ? 15.528 1.922 -7.194 1.00 84.12 115 PHE A O 1
ATOM 914 N N . CYS A 1 116 ? 13.958 0.334 -7.054 1.00 85.06 116 CYS A N 1
ATOM 915 C CA . CYS A 1 116 ? 12.830 1.153 -7.488 1.00 85.06 116 CYS A CA 1
ATOM 916 C C . CYS A 1 116 ? 11.922 1.615 -6.345 1.00 85.06 116 CYS A C 1
ATOM 918 O O . CYS A 1 116 ? 11.015 2.409 -6.569 1.00 85.06 116 CYS A O 1
ATOM 920 N N . PHE A 1 117 ? 12.146 1.117 -5.126 1.00 83.06 117 PHE A N 1
ATOM 921 C CA . PHE A 1 117 ? 11.263 1.312 -3.975 1.00 83.06 117 PHE A CA 1
ATOM 922 C C . PHE A 1 117 ? 10.895 2.785 -3.713 1.00 83.06 117 PHE A C 1
ATOM 924 O O . PHE A 1 117 ? 9.737 3.092 -3.436 1.00 83.06 117 PHE A O 1
ATOM 931 N N . HIS A 1 118 ? 11.860 3.700 -3.836 1.00 85.44 118 HIS A N 1
ATOM 932 C CA . HIS A 1 118 ? 11.643 5.129 -3.586 1.00 85.44 118 HIS A CA 1
ATOM 933 C C . HIS A 1 118 ? 10.705 5.797 -4.602 1.00 85.44 118 HIS A C 1
ATOM 935 O O . HIS A 1 118 ? 10.183 6.871 -4.318 1.00 85.44 118 HIS A O 1
ATOM 941 N N . TYR A 1 119 ? 10.456 5.147 -5.739 1.00 87.69 119 TYR A N 1
ATOM 942 C CA . TYR A 1 119 ? 9.623 5.646 -6.830 1.00 87.69 119 TYR A CA 1
ATOM 943 C C . TYR A 1 119 ? 8.241 4.987 -6.878 1.00 87.69 119 TYR A C 1
ATOM 945 O O . TYR A 1 119 ? 7.531 5.162 -7.863 1.00 87.69 119 TYR A O 1
ATOM 953 N N . ILE A 1 120 ? 7.869 4.202 -5.858 1.00 89.19 120 ILE A N 1
ATOM 954 C CA . ILE A 1 120 ? 6.596 3.475 -5.810 1.00 89.19 120 ILE A CA 1
ATOM 955 C C . ILE A 1 120 ? 5.611 4.187 -4.885 1.00 89.19 120 ILE A C 1
ATOM 957 O O . ILE A 1 120 ? 5.899 4.432 -3.710 1.00 89.19 120 ILE A O 1
ATOM 961 N N . ARG A 1 121 ? 4.402 4.425 -5.395 1.00 89.31 121 ARG A N 1
ATOM 962 C CA . ARG A 1 121 ? 3.216 4.792 -4.612 1.00 89.31 121 ARG A CA 1
ATOM 963 C C . ARG A 1 121 ? 2.124 3.761 -4.871 1.00 89.31 121 ARG A C 1
ATOM 965 O O . ARG A 1 121 ? 1.761 3.527 -6.018 1.00 89.31 121 ARG A O 1
ATOM 972 N N . VAL A 1 122 ? 1.603 3.133 -3.822 1.00 89.69 122 VAL A N 1
ATOM 973 C CA . VAL A 1 122 ? 0.507 2.159 -3.949 1.00 89.69 122 VAL A CA 1
ATOM 974 C C . VAL A 1 122 ? -0.820 2.912 -4.029 1.00 89.69 122 VAL A C 1
ATOM 976 O O . VAL A 1 122 ? -1.082 3.771 -3.191 1.00 89.69 122 VAL A O 1
ATOM 979 N N . LEU A 1 123 ? -1.646 2.578 -5.022 1.00 85.50 123 LEU A N 1
ATOM 980 C CA . LEU A 1 123 ? -2.961 3.188 -5.231 1.00 85.50 123 LEU A CA 1
ATOM 981 C C . LEU A 1 123 ? -4.126 2.251 -4.925 1.00 85.50 123 LEU A C 1
ATOM 983 O O . LEU A 1 123 ? -5.167 2.706 -4.468 1.00 85.50 123 LEU A O 1
ATOM 987 N N . GLY A 1 124 ? -3.987 0.956 -5.216 1.00 83.88 124 GLY A N 1
ATOM 988 C CA . GLY A 1 124 ? -5.139 0.062 -5.193 1.00 83.88 124 GLY A CA 1
ATOM 989 C C . GLY A 1 124 ? -4.795 -1.418 -5.147 1.00 83.88 124 GLY A C 1
ATOM 990 O O . GLY A 1 124 ? -3.696 -1.839 -5.512 1.00 83.88 124 GLY A O 1
ATOM 991 N N . TYR A 1 125 ? -5.786 -2.208 -4.743 1.00 86.88 125 TYR A N 1
ATOM 992 C CA . TYR A 1 125 ? -5.759 -3.665 -4.726 1.00 86.88 125 TYR A CA 1
ATOM 993 C C . TYR A 1 125 ? -6.980 -4.179 -5.489 1.00 86.88 125 TYR A C 1
ATOM 995 O O . TYR A 1 125 ? -8.106 -3.768 -5.214 1.00 86.88 125 TYR A O 1
ATOM 1003 N N . ARG A 1 126 ? -6.761 -5.038 -6.484 1.00 86.19 126 ARG A N 1
ATOM 1004 C CA . ARG A 1 126 ? -7.802 -5.553 -7.381 1.00 86.19 126 ARG A CA 1
ATOM 1005 C C . ARG A 1 126 ? -8.256 -6.947 -6.952 1.00 86.19 126 ARG A C 1
ATOM 1007 O O . ARG A 1 126 ? -7.527 -7.672 -6.279 1.00 86.19 126 ARG A O 1
ATOM 1014 N N . LYS A 1 127 ? -9.432 -7.342 -7.446 1.00 79.25 127 LYS A N 1
ATOM 1015 C CA . LYS A 1 127 ? -10.119 -8.615 -7.157 1.00 79.25 127 LYS A CA 1
ATOM 1016 C C . LYS A 1 127 ? -9.238 -9.865 -7.331 1.00 79.25 127 LYS A C 1
ATOM 1018 O O . LYS A 1 127 ? -9.343 -10.801 -6.551 1.00 79.25 127 LYS A O 1
ATOM 1023 N N . ASP A 1 128 ? -8.312 -9.855 -8.290 1.00 83.19 128 ASP A N 1
ATOM 1024 C CA . ASP A 1 128 ? -7.444 -11.010 -8.581 1.00 83.19 128 ASP A CA 1
ATOM 1025 C C . ASP A 1 128 ? -6.135 -11.036 -7.772 1.00 83.19 128 ASP A C 1
ATOM 1027 O O . ASP A 1 128 ? -5.275 -11.904 -7.978 1.00 83.19 128 ASP A O 1
ATOM 1031 N N . GLY A 1 129 ? -5.985 -10.088 -6.846 1.00 87.44 129 GLY A N 1
ATOM 1032 C CA . GLY A 1 129 ? -4.783 -9.862 -6.054 1.00 87.44 129 GLY A CA 1
ATOM 1033 C C . GLY A 1 129 ? -3.739 -8.980 -6.733 1.00 87.44 129 GLY A C 1
ATOM 1034 O O . GLY A 1 129 ? -2.617 -8.877 -6.242 1.00 87.44 129 GLY A O 1
ATOM 1035 N N . GLU A 1 130 ? -4.084 -8.363 -7.861 1.00 92.38 130 GLU A N 1
ATOM 1036 C CA . GLU A 1 130 ? -3.210 -7.418 -8.549 1.00 92.38 130 GLU A CA 1
ATOM 1037 C C . GLU A 1 130 ? -3.151 -6.082 -7.807 1.00 92.38 130 GLU A C 1
ATOM 1039 O O . GLU A 1 130 ? -4.140 -5.626 -7.233 1.00 92.38 130 GLU A O 1
ATOM 1044 N N . VAL A 1 131 ? -1.992 -5.436 -7.844 1.00 92.62 131 VAL A N 1
ATOM 1045 C CA . VAL A 1 131 ? -1.743 -4.180 -7.137 1.00 92.62 131 VAL A CA 1
ATOM 1046 C C . VAL A 1 131 ? -1.538 -3.066 -8.151 1.00 92.62 131 VAL A C 1
ATOM 1048 O O . VAL A 1 131 ? -0.707 -3.186 -9.049 1.00 92.62 131 VAL A O 1
ATOM 1051 N N . VAL A 1 132 ? -2.283 -1.977 -7.995 1.00 91.75 132 VAL A N 1
ATOM 1052 C CA . VAL A 1 132 ? -2.141 -0.768 -8.810 1.00 91.75 132 VAL A CA 1
ATOM 1053 C C . VAL A 1 132 ? -1.156 0.165 -8.119 1.00 91.75 132 VAL A C 1
ATOM 1055 O O . VAL A 1 132 ? -1.319 0.479 -6.936 1.00 91.75 132 VAL A O 1
ATOM 1058 N N . MET A 1 133 ? -0.131 0.601 -8.843 1.00 91.88 133 MET A N 1
ATOM 1059 C CA . MET A 1 133 ? 0.909 1.486 -8.324 1.00 91.88 133 MET A CA 1
ATOM 1060 C C . MET A 1 133 ? 1.207 2.605 -9.317 1.00 91.88 133 MET A C 1
ATOM 1062 O O . MET A 1 133 ? 1.141 2.394 -10.526 1.00 91.88 133 MET A O 1
ATOM 1066 N N . VAL A 1 134 ? 1.602 3.768 -8.805 1.00 88.75 134 VAL A N 1
ATOM 1067 C CA . VAL A 1 134 ? 2.410 4.721 -9.570 1.00 88.75 134 VAL A CA 1
ATOM 1068 C C . VAL A 1 134 ? 3.870 4.341 -9.389 1.00 88.75 134 VAL A C 1
ATOM 1070 O O . VAL A 1 134 ? 4.323 4.101 -8.267 1.00 88.75 134 VAL A O 1
ATOM 1073 N N . PHE A 1 135 ? 4.597 4.301 -10.493 1.00 86.19 135 PHE A N 1
ATOM 1074 C CA . PHE A 1 135 ? 6.023 4.059 -10.578 1.00 86.19 135 PHE A CA 1
ATOM 1075 C C . PHE A 1 135 ? 6.695 5.240 -11.303 1.00 86.19 135 PHE A C 1
ATOM 1077 O O . PHE A 1 135 ? 6.091 5.841 -12.185 1.00 86.19 135 PHE A O 1
ATOM 1084 N N . ASN A 1 136 ? 7.905 5.641 -10.896 1.00 82.75 136 ASN A N 1
ATOM 1085 C CA . ASN A 1 136 ? 8.643 6.792 -11.461 1.00 82.75 136 ASN A CA 1
ATOM 1086 C C . ASN A 1 136 ? 7.843 8.108 -11.542 1.00 82.75 136 ASN A C 1
ATOM 1088 O O . ASN A 1 136 ? 8.127 8.956 -12.382 1.00 82.75 136 ASN A O 1
ATOM 1092 N N . SER A 1 137 ? 6.828 8.272 -10.689 1.00 75.19 137 SER A N 1
ATOM 1093 C CA . SER A 1 137 ? 5.883 9.402 -10.690 1.00 75.19 137 SER A CA 1
ATOM 1094 C C . SER A 1 137 ? 5.007 9.561 -11.945 1.00 75.19 137 SER A C 1
ATOM 1096 O O . SER A 1 137 ? 4.101 10.386 -11.926 1.00 75.19 137 SER A O 1
ATOM 1098 N N . THR A 1 138 ? 5.234 8.795 -13.014 1.00 79.19 138 THR A N 1
ATOM 1099 C CA . THR A 1 138 ? 4.547 8.951 -14.312 1.00 79.19 138 THR A CA 1
ATOM 1100 C C . THR A 1 138 ? 4.061 7.635 -14.917 1.00 79.19 138 THR A C 1
ATOM 1102 O O . THR A 1 138 ? 3.361 7.641 -15.927 1.00 79.19 138 THR A O 1
ATOM 1105 N N . ASP A 1 139 ? 4.377 6.497 -14.302 1.00 86.38 139 ASP A N 1
ATOM 1106 C CA . ASP A 1 139 ? 3.988 5.183 -14.798 1.00 86.38 139 ASP A CA 1
ATOM 1107 C C . ASP A 1 139 ? 2.877 4.617 -13.933 1.00 86.38 139 ASP A C 1
ATOM 1109 O O . ASP A 1 139 ? 3.109 4.195 -12.802 1.00 86.38 139 ASP A O 1
ATOM 1113 N N . LEU A 1 140 ? 1.663 4.546 -14.466 1.00 90.12 140 LEU A N 1
ATOM 1114 C CA . LEU A 1 140 ? 0.624 3.744 -13.841 1.00 90.12 140 LEU A CA 1
ATOM 1115 C C . LEU A 1 140 ? 0.864 2.275 -14.203 1.00 90.12 140 LEU A C 1
ATOM 1117 O O . LEU A 1 140 ? 0.873 1.908 -15.378 1.00 90.12 140 LEU A O 1
ATOM 1121 N N . VAL A 1 141 ? 1.090 1.426 -13.204 1.00 92.12 141 VAL A N 1
ATOM 1122 C CA . VAL A 1 141 ? 1.387 0.004 -13.405 1.00 92.12 141 VAL A CA 1
ATOM 1123 C C . VAL A 1 141 ? 0.431 -0.889 -12.626 1.00 92.12 141 VAL A C 1
ATOM 1125 O O . VAL A 1 141 ? 0.027 -0.586 -11.504 1.00 92.12 141 VAL A O 1
ATOM 1128 N N . ILE A 1 142 ? 0.101 -2.033 -13.221 1.00 93.62 142 ILE A N 1
ATOM 1129 C CA . ILE A 1 142 ? -0.628 -3.124 -12.576 1.00 93.62 142 ILE A CA 1
ATOM 1130 C C . ILE A 1 142 ? 0.364 -4.256 -12.353 1.00 93.62 142 ILE A C 1
ATOM 1132 O O . ILE A 1 142 ? 0.810 -4.896 -13.305 1.00 93.62 142 ILE A O 1
ATOM 1136 N N . TYR A 1 143 ? 0.718 -4.498 -11.097 1.00 94.00 143 TYR A N 1
ATOM 1137 C CA . TYR A 1 143 ? 1.569 -5.604 -10.688 1.00 94.00 143 TYR A CA 1
ATOM 1138 C C . TYR A 1 143 ? 0.737 -6.851 -10.389 1.00 94.00 143 TYR A C 1
ATOM 1140 O O . TYR A 1 143 ? -0.163 -6.830 -9.550 1.00 94.00 143 TYR A O 1
ATOM 1148 N N . ASN A 1 144 ? 1.079 -7.955 -11.046 1.00 94.00 144 ASN A N 1
ATOM 1149 C CA . ASN A 1 144 ? 0.531 -9.274 -10.792 1.00 94.00 144 ASN A CA 1
ATOM 1150 C C . ASN A 1 144 ? 1.520 -10.084 -9.930 1.00 94.00 144 ASN A C 1
ATOM 1152 O O . ASN A 1 144 ? 2.541 -10.554 -10.449 1.00 94.00 144 ASN A O 1
ATOM 1156 N N . PRO A 1 145 ? 1.234 -10.285 -8.631 1.00 91.81 145 PRO A N 1
ATOM 1157 C CA . PRO A 1 145 ? 2.132 -11.006 -7.732 1.00 91.81 145 PRO A CA 1
ATOM 1158 C C . PRO A 1 145 ? 2.267 -12.492 -8.071 1.00 91.81 145 PRO A C 1
ATOM 1160 O O . PRO A 1 145 ? 3.338 -13.061 -7.892 1.00 91.81 145 PRO A O 1
ATOM 1163 N N . LYS A 1 146 ? 1.217 -13.120 -8.622 1.00 90.81 146 LYS A N 1
ATOM 1164 C CA . LYS A 1 146 ? 1.216 -14.556 -8.955 1.00 90.81 146 LYS A CA 1
ATOM 1165 C C . LYS A 1 146 ? 2.232 -14.882 -10.050 1.00 90.81 146 LYS A C 1
ATOM 1167 O O . LYS A 1 146 ? 2.840 -15.944 -10.031 1.00 90.81 146 LYS A O 1
ATOM 1172 N N . GLN A 1 147 ? 2.405 -13.963 -10.998 1.00 90.75 147 GLN A N 1
ATOM 1173 C CA . GLN A 1 147 ? 3.362 -14.091 -12.102 1.00 90.75 147 GLN A CA 1
ATOM 1174 C C . GLN A 1 147 ? 4.653 -13.301 -11.870 1.00 90.75 147 GLN A C 1
ATOM 1176 O O . GLN A 1 147 ? 5.585 -13.406 -12.662 1.00 90.75 147 GLN A O 1
ATOM 1181 N N . ASN A 1 148 ? 4.700 -12.482 -10.819 1.00 88.00 148 ASN A N 1
ATOM 1182 C CA . ASN A 1 148 ? 5.771 -11.534 -10.542 1.00 88.00 148 ASN A CA 1
ATOM 1183 C C . ASN A 1 148 ? 6.106 -10.608 -11.731 1.00 88.00 148 ASN A C 1
ATOM 1185 O O . ASN A 1 148 ? 7.271 -10.316 -12.011 1.00 88.00 148 ASN A O 1
ATOM 1189 N N . ARG A 1 149 ? 5.073 -10.158 -12.450 1.00 91.00 149 ARG A N 1
ATOM 1190 C CA . ARG A 1 149 ? 5.176 -9.272 -13.620 1.00 91.00 149 ARG A CA 1
ATOM 1191 C C . ARG A 1 149 ? 4.272 -8.069 -13.436 1.00 91.00 149 ARG A C 1
ATOM 1193 O O . ARG A 1 149 ? 3.286 -8.144 -12.713 1.00 91.00 149 ARG A O 1
ATOM 1200 N N . TYR A 1 150 ? 4.583 -6.975 -14.115 1.00 91.25 150 TYR A N 1
ATOM 1201 C CA . TYR A 1 150 ? 3.701 -5.820 -14.175 1.00 91.25 150 TYR A CA 1
ATOM 1202 C C . TYR A 1 150 ? 3.395 -5.442 -15.619 1.00 91.25 150 TYR A C 1
ATOM 1204 O O . TYR A 1 150 ? 4.161 -5.752 -16.534 1.00 91.25 150 TYR A O 1
ATOM 1212 N N . LYS A 1 151 ? 2.255 -4.785 -15.805 1.00 92.31 151 LYS A N 1
ATOM 1213 C CA . LYS A 1 151 ? 1.846 -4.151 -17.057 1.00 92.31 151 LYS A CA 1
ATOM 1214 C C . LYS A 1 151 ? 1.796 -2.647 -16.828 1.00 92.31 151 LYS A C 1
ATOM 1216 O O . LYS A 1 151 ? 1.323 -2.220 -15.777 1.00 92.31 151 LYS A O 1
ATOM 1221 N N . ARG A 1 152 ? 2.279 -1.861 -17.785 1.00 91.00 152 ARG A N 1
ATOM 1222 C CA . ARG A 1 152 ? 2.119 -0.403 -17.780 1.00 91.00 152 ARG A CA 1
ATOM 1223 C C . ARG A 1 152 ? 0.782 -0.068 -18.431 1.00 91.00 152 ARG A C 1
ATOM 1225 O O . ARG A 1 152 ? 0.438 -0.666 -19.446 1.00 91.00 152 ARG A O 1
ATOM 1232 N N . ILE A 1 153 ? 0.028 0.830 -17.816 1.00 88.31 153 ILE A N 1
ATOM 1233 C CA . ILE A 1 153 ? -1.163 1.416 -18.417 1.00 88.31 153 ILE A CA 1
ATOM 1234 C C . ILE A 1 153 ? -0.686 2.599 -19.251 1.00 88.31 153 ILE A C 1
ATOM 1236 O O . ILE A 1 153 ? 0.031 3.462 -18.744 1.00 88.31 153 ILE A O 1
ATOM 1240 N N . GLU A 1 154 ? -1.045 2.609 -20.530 1.00 83.38 154 GLU A N 1
ATOM 1241 C CA . GLU A 1 154 ? -0.763 3.743 -21.400 1.00 83.38 154 GLU A CA 1
ATOM 1242 C C . GLU A 1 154 ? -1.610 4.929 -20.957 1.00 83.38 154 GLU A C 1
ATOM 1244 O O . GLU A 1 154 ? -2.840 4.870 -20.926 1.00 83.38 154 GLU A O 1
ATOM 1249 N N . ILE A 1 155 ? -0.925 5.998 -20.574 1.00 77.12 155 ILE A N 1
ATOM 1250 C CA . ILE A 1 155 ? -1.540 7.290 -20.322 1.00 77.12 155 ILE A CA 1
ATOM 1251 C C . ILE A 1 155 ? -1.366 8.089 -21.611 1.00 77.12 155 ILE A C 1
ATOM 1253 O O . ILE A 1 155 ? -0.253 8.088 -22.151 1.00 77.12 155 ILE A O 1
ATOM 1257 N N . PRO A 1 156 ? -2.428 8.737 -22.126 1.00 76.94 156 PRO A N 1
ATOM 1258 C CA . PRO A 1 156 ? -2.335 9.519 -23.347 1.00 76.94 156 PRO A CA 1
ATOM 1259 C C . PRO A 1 156 ? -1.136 10.476 -23.296 1.00 76.94 156 PRO A C 1
ATOM 1261 O O . PRO A 1 156 ? -0.945 11.143 -22.277 1.00 76.94 156 PRO A O 1
ATOM 1264 N N . PRO A 1 157 ? -0.332 10.569 -24.369 1.00 67.56 157 PRO A N 1
ATOM 1265 C CA . PRO A 1 157 ? 0.920 11.336 -24.378 1.00 67.56 157 PRO A CA 1
ATOM 1266 C C . PRO A 1 157 ? 0.719 12.840 -24.136 1.00 67.56 157 PRO A C 1
ATOM 1268 O O . PRO A 1 157 ? 1.651 13.550 -23.762 1.00 67.56 157 PRO A O 1
ATOM 1271 N N . GLU A 1 158 ? -0.506 13.324 -24.315 1.00 74.00 158 GLU A N 1
ATOM 1272 C CA . GLU A 1 158 ? -0.946 14.679 -23.979 1.00 74.00 158 GLU A CA 1
ATOM 1273 C C . GLU A 1 158 ? -0.874 14.962 -22.464 1.00 74.00 158 GLU A C 1
ATOM 1275 O O . GLU A 1 158 ? -0.716 16.110 -22.045 1.00 74.00 158 GLU A O 1
ATOM 1280 N N . CYS A 1 159 ? -0.939 13.920 -21.631 1.00 61.12 159 CYS A N 1
ATOM 1281 C CA . CYS A 1 159 ? -0.900 14.007 -20.179 1.00 61.12 159 CYS A CA 1
ATOM 1282 C C . CYS A 1 159 ? 0.544 13.833 -19.676 1.00 61.12 159 CYS A C 1
ATOM 1284 O O . CYS A 1 159 ? 1.044 12.724 -19.493 1.00 61.12 159 CYS A O 1
ATOM 1286 N N . LYS A 1 160 ? 1.242 14.955 -19.466 1.00 58.06 160 LYS A N 1
ATOM 1287 C CA . LYS A 1 160 ? 2.663 14.972 -19.055 1.00 58.06 160 LYS A CA 1
ATOM 1288 C C . LYS A 1 160 ? 2.898 14.555 -17.598 1.00 58.06 160 LYS A C 1
ATOM 1290 O O . LYS A 1 160 ? 4.018 14.198 -17.238 1.00 58.06 160 LYS A O 1
ATOM 1295 N N . SER A 1 161 ? 1.868 14.619 -16.761 1.00 62.91 161 SER A N 1
ATOM 1296 C CA . SER A 1 161 ? 1.889 14.190 -15.364 1.00 62.91 161 SER A CA 1
ATOM 1297 C C . SER A 1 161 ? 0.462 13.969 -14.867 1.00 62.91 161 SER A C 1
ATOM 1299 O O . SER A 1 161 ? -0.482 14.572 -15.375 1.00 62.91 161 SER A O 1
ATOM 1301 N N . PHE A 1 162 ? 0.305 13.116 -13.858 1.00 66.50 162 PHE A N 1
ATOM 1302 C CA . PHE A 1 162 ? -0.955 12.931 -13.145 1.00 66.50 162 PHE A CA 1
ATOM 1303 C C . PHE A 1 162 ? -0.663 12.840 -11.649 1.00 66.50 162 PHE A C 1
ATOM 1305 O O . PHE A 1 162 ? 0.328 12.232 -11.242 1.00 66.50 162 PHE A O 1
ATOM 1312 N N . ASP A 1 163 ? -1.521 13.442 -10.827 1.00 59.50 163 ASP A N 1
ATOM 1313 C CA . ASP A 1 163 ? -1.555 13.138 -9.401 1.00 59.50 163 ASP A CA 1
ATOM 1314 C C . ASP A 1 163 ? -2.655 12.109 -9.158 1.00 59.50 163 ASP A C 1
ATOM 1316 O O . ASP A 1 163 ? -3.796 12.262 -9.594 1.00 59.50 163 ASP A O 1
ATOM 1320 N N . ALA A 1 164 ? -2.295 11.027 -8.484 1.00 61.94 164 ALA A N 1
ATOM 1321 C CA . ALA A 1 164 ? -3.246 10.020 -8.066 1.00 61.94 164 ALA A CA 1
ATOM 1322 C C . ALA A 1 164 ? -3.731 10.381 -6.660 1.00 61.94 164 ALA A C 1
ATOM 1324 O O . ALA A 1 164 ? -3.114 10.010 -5.661 1.00 61.94 164 ALA A O 1
ATOM 1325 N N . ALA A 1 165 ? -4.824 11.134 -6.582 1.00 57.31 165 ALA A N 1
ATOM 1326 C CA . ALA A 1 165 ? -5.519 11.394 -5.329 1.00 57.31 165 ALA A CA 1
ATOM 1327 C C . ALA A 1 165 ? -6.565 10.300 -5.062 1.00 57.31 165 ALA A C 1
ATOM 1329 O O . ALA A 1 165 ? -7.221 9.808 -5.981 1.00 57.31 165 ALA A O 1
ATOM 1330 N N . PHE A 1 166 ? -6.733 9.920 -3.795 1.00 55.06 166 PHE A N 1
ATOM 1331 C CA . PHE A 1 166 ? -7.852 9.076 -3.382 1.00 55.06 166 PHE A CA 1
ATOM 1332 C C . PHE A 1 166 ? -9.132 9.916 -3.478 1.00 55.06 166 PHE A C 1
ATOM 1334 O O . PHE A 1 166 ? -9.283 10.893 -2.746 1.00 55.06 166 PHE A O 1
ATOM 1341 N N . TYR A 1 167 ? -10.026 9.579 -4.407 1.00 44.31 167 TYR A N 1
ATOM 1342 C CA . TYR A 1 167 ? -11.305 10.272 -4.542 1.00 44.31 167 TYR A CA 1
ATOM 1343 C C . TYR A 1 167 ? -12.228 9.868 -3.383 1.00 44.31 167 TYR A C 1
ATOM 1345 O O . TYR A 1 167 ? -12.537 8.689 -3.211 1.00 44.31 167 TYR A O 1
ATOM 1353 N N . MET A 1 168 ? -12.655 10.840 -2.578 1.00 45.69 168 MET A N 1
ATOM 1354 C CA . MET A 1 168 ? -13.723 10.668 -1.593 1.00 45.69 168 MET A CA 1
ATOM 1355 C C . MET A 1 168 ? -15.035 11.069 -2.273 1.00 45.69 168 MET A C 1
ATOM 1357 O O . MET A 1 168 ? -15.302 12.261 -2.417 1.00 45.69 168 MET A O 1
ATOM 1361 N N . GLU A 1 169 ? -15.850 10.102 -2.705 1.00 43.41 169 GLU A N 1
ATOM 1362 C CA . GLU A 1 169 ? -17.238 10.406 -3.078 1.00 43.41 169 GLU A CA 1
ATOM 1363 C C . GLU A 1 169 ? -17.974 10.909 -1.833 1.00 43.41 169 GLU A C 1
ATOM 1365 O O . GLU A 1 169 ? -18.143 10.189 -0.849 1.00 43.41 169 GLU A O 1
ATOM 1370 N N . SER A 1 170 ? -18.408 12.168 -1.877 1.00 47.84 170 SER A N 1
ATOM 1371 C CA . SER A 1 170 ? -19.515 12.631 -1.050 1.00 47.84 170 SER A CA 1
ATOM 1372 C C . SER A 1 170 ? -20.798 12.142 -1.719 1.00 47.84 170 SER A C 1
ATOM 1374 O O . SER A 1 170 ? -21.047 12.482 -2.874 1.00 47.84 170 SER A O 1
ATOM 1376 N N . LEU A 1 171 ? -21.611 11.345 -1.021 1.00 49.09 171 LEU A N 1
ATOM 1377 C CA . LEU A 1 171 ? -22.928 10.880 -1.485 1.00 49.09 171 LEU A CA 1
ATOM 1378 C C . LEU A 1 171 ? -23.969 12.017 -1.479 1.00 49.09 171 LEU A C 1
ATOM 1380 O O . LEU A 1 171 ? -25.069 11.865 -0.954 1.00 49.09 171 LEU A O 1
ATOM 1384 N N . VAL A 1 172 ? -23.640 13.174 -2.052 1.00 43.50 172 VAL A N 1
ATOM 1385 C CA . VAL A 1 172 ? -24.638 14.184 -2.398 1.00 43.50 172 VAL A CA 1
ATOM 1386 C C . VAL A 1 172 ? -24.866 14.068 -3.895 1.00 43.50 172 VAL A C 1
ATOM 1388 O O . VAL A 1 172 ? -24.063 14.530 -4.702 1.00 43.50 172 VAL A O 1
ATOM 1391 N N . SER A 1 173 ? -25.960 13.399 -4.260 1.00 39.91 173 SER A N 1
ATOM 1392 C CA . SER A 1 173 ? -26.461 13.396 -5.633 1.00 39.91 173 SER A CA 1
ATOM 1393 C C . SER A 1 173 ? -26.595 14.847 -6.104 1.00 39.91 173 SER A C 1
ATOM 1395 O O . SER A 1 173 ? -27.242 15.630 -5.403 1.00 39.91 173 SER A O 1
ATOM 1397 N N . PRO A 1 174 ? -26.065 15.242 -7.276 1.00 46.03 174 PRO A N 1
ATOM 1398 C CA . PRO A 1 174 ? -26.518 16.474 -7.893 1.00 46.03 174 PRO A CA 1
ATOM 1399 C C . PRO A 1 174 ? -28.003 16.270 -8.198 1.00 46.03 174 PRO A C 1
ATOM 1401 O O . PRO A 1 174 ? -28.375 15.477 -9.063 1.00 46.03 174 PRO A O 1
ATOM 1404 N N . HIS A 1 175 ? -28.875 16.907 -7.420 1.00 41.38 175 HIS A N 1
ATOM 1405 C CA . HIS A 1 175 ? -30.280 16.990 -7.772 1.00 41.38 175 HIS A CA 1
ATOM 1406 C C . HIS A 1 175 ? -30.356 17.754 -9.094 1.00 41.38 175 HIS A C 1
ATOM 1408 O O . HIS A 1 175 ? -30.167 18.968 -9.137 1.00 41.38 175 HIS A O 1
ATOM 1414 N N . ILE A 1 176 ? -30.601 17.030 -10.185 1.00 45.59 176 ILE A N 1
ATOM 1415 C CA . ILE A 1 176 ? -31.076 17.629 -11.426 1.00 45.59 176 ILE A CA 1
ATOM 1416 C C . ILE A 1 176 ? -32.492 18.109 -11.118 1.00 45.59 176 ILE A C 1
ATOM 1418 O O . ILE A 1 176 ? -33.455 17.344 -11.168 1.00 45.59 176 ILE A O 1
ATOM 1422 N N . CYS A 1 177 ? -32.620 19.377 -10.740 1.00 44.34 177 CYS A N 1
ATOM 1423 C CA . CYS A 1 177 ? -33.900 20.057 -10.805 1.00 44.34 177 CYS A CA 1
ATOM 1424 C C . CYS A 1 177 ? -34.252 20.187 -12.291 1.00 44.34 177 CYS A C 1
ATOM 1426 O O . CYS A 1 177 ? -33.793 21.107 -12.965 1.00 44.34 177 CYS A O 1
ATOM 1428 N N . ASN A 1 178 ? -35.043 19.248 -12.812 1.00 43.22 178 ASN A N 1
ATOM 1429 C CA . ASN A 1 178 ? -35.738 19.434 -14.080 1.00 43.22 178 ASN A CA 1
ATOM 1430 C C . ASN A 1 178 ? -36.758 20.560 -13.888 1.00 43.22 178 ASN A C 1
ATOM 1432 O O . ASN A 1 178 ? -37.878 20.334 -13.435 1.00 43.22 178 ASN A O 1
ATOM 1436 N N . GLY A 1 179 ? -36.349 21.786 -14.203 1.00 38.28 179 GLY A N 1
ATOM 1437 C CA . GLY A 1 179 ? -37.266 22.897 -14.390 1.00 38.28 179 GLY A CA 1
ATOM 1438 C C . GLY A 1 179 ? -37.936 22.769 -15.751 1.00 38.28 179 GLY A C 1
ATOM 1439 O O . GLY A 1 179 ? -37.377 23.198 -16.754 1.00 38.28 179 GLY A O 1
ATOM 1440 N N . THR A 1 180 ? -39.126 22.174 -15.792 1.00 45.53 180 THR A N 1
ATOM 1441 C CA . THR A 1 180 ? -40.093 22.428 -16.864 1.00 45.53 180 THR A CA 1
ATOM 1442 C C . THR A 1 180 ? -41.068 23.493 -16.389 1.00 45.53 180 THR A C 1
ATOM 1444 O O . THR A 1 180 ? -41.859 23.221 -15.484 1.00 45.53 180 THR A O 1
ATOM 1447 N N . SER A 1 181 ? -41.010 24.677 -16.995 1.00 44.75 181 SER A N 1
ATOM 1448 C CA . SER A 1 181 ? -42.140 25.555 -17.352 1.00 44.75 181 SER A CA 1
ATOM 1449 C C . SER A 1 181 ? -41.610 26.673 -18.239 1.00 44.75 181 SER A C 1
ATOM 1451 O O . SER A 1 181 ? -40.675 27.366 -17.783 1.00 44.75 181 SER A O 1
#

Organism: Rhododendron simsii (NCBI:txid118357)

Foldseek 3Di:
DDDPPDDDPPDDDDDFDDDDADDDWDFLADDPQWTWIQGPVRWIKTDRRVVSDIDIAHDAPPADPDWRWDWEAQPVVRWIKIWIWGADPPFQWIWIWIATPVVSDIDTLATHDGVFRVQWHWQYAYNQRWTWIGGNQAWTWIADSVVRDIDTDDDPPVDPGDDRHDDDDDPPPPPPPPDDD

Sequence (181 aa):
MYSVDYQAPDHTVTELKSPPCKYYVDIVGSFNGIVLLRMDNAELCLWNPSAKMYRKFSPPEGVNRSVKYGLCHDSVSDDFKVVGVNSRLNDGRSAVHVFTSKLSSWKRIGDFGKFCFHYIRVLGYRKDGEVVMVFNSTDLVIYNPKQNRYKRIEIPPECKSFDAAFYMESLVSPHICNGTS

InterPro domains:
  IPR013187 F-box associated beta-propeller, type 3 [PF08268] (20-109)
  IPR017451 F-box associated beta-propeller domain [TIGR01640] (30-110)
  IPR050796 SCF complex F-box component [PTHR31672] (16-161)

Radius of gyration: 20.0 Å; chains: 1; bounding box: 62×53×46 Å